Protein AF-A0A7K2ZEZ4-F1 (afdb_monomer)

Secondary structure (DSSP, 8-state):
----------S----TTTSPPP-GGGHHHHHHHHHHTT--------S---PPPHHHHHHHHHHHHHH-

Sequence (68 aa):
RRLLGVLRTGTDAPPALTAPQPSLAALGELLDQHRAVDGSAELRISGEEIRLPASWELSAYRIVQEAL

Solvent-accessible surface area (backbone atoms only — not comparable to full-atom values): 4804 Å² total; per-residue (Å²): 137,84,88,80,84,82,83,76,94,63,94,88,76,76,74,81,85,76,57,80,82,67,39,60,85,47,49,63,60,54,50,51,57,41,42,74,72,79,42,87,86,84,91,85,87,82,84,82,94,70,93,70,60,69,70,54,33,32,51,53,39,51,54,53,62,74,73,107

Structure (mmCIF, N/CA/C/O backbone):
data_AF-A0A7K2ZEZ4-F1
#
_entry.id   AF-A0A7K2ZEZ4-F1
#
loop_
_atom_site.group_PDB
_atom_site.id
_atom_site.type_symbol
_atom_site.label_atom_id
_atom_site.label_alt_id
_atom_site.label_comp_id
_atom_site.label_asym_id
_atom_site.label_entity_id
_atom_site.label_seq_id
_atom_site.pdbx_PDB_ins_code
_atom_site.Cartn_x
_atom_site.Cartn_y
_atom_site.Cartn_z
_atom_site.occupancy
_atom_site.B_iso_or_equiv
_atom_site.auth_seq_id
_atom_site.auth_comp_id
_atom_site.auth_asym_id
_atom_site.auth_atom_id
_atom_site.pdbx_PDB_model_num
ATOM 1 N N . ARG A 1 1 ? -13.117 20.813 10.629 1.00 46.97 1 ARG A N 1
ATOM 2 C CA . ARG A 1 1 ? -12.206 21.805 10.000 1.00 46.97 1 ARG A CA 1
ATOM 3 C C . ARG A 1 1 ? -11.363 21.063 8.969 1.00 46.97 1 ARG A C 1
ATOM 5 O O . ARG A 1 1 ? -10.594 20.201 9.360 1.00 46.97 1 ARG A O 1
ATOM 12 N N . ARG A 1 2 ? -11.609 21.309 7.678 1.00 45.81 2 ARG A N 1
ATOM 13 C CA . ARG A 1 2 ? -10.959 20.649 6.536 1.00 45.81 2 ARG A CA 1
ATOM 14 C C . ARG A 1 2 ? -9.735 21.486 6.167 1.00 45.81 2 ARG A C 1
ATOM 16 O O . ARG A 1 2 ? -9.905 22.627 5.756 1.00 45.81 2 ARG A O 1
ATOM 23 N N . LEU A 1 3 ? -8.534 20.962 6.385 1.00 48.56 3 LEU A N 1
ATOM 24 C CA . LEU A 1 3 ? -7.307 21.582 5.890 1.00 48.56 3 LEU A CA 1
ATOM 25 C C . LEU A 1 3 ? -7.057 21.039 4.482 1.00 48.56 3 LEU A C 1
ATOM 27 O O . LEU A 1 3 ? -6.516 19.954 4.304 1.00 48.56 3 LEU A O 1
ATOM 31 N N . LEU A 1 4 ? -7.557 21.779 3.495 1.00 56.88 4 LEU A N 1
ATOM 32 C CA . LEU A 1 4 ? -7.106 21.710 2.111 1.00 56.88 4 LEU A CA 1
ATOM 33 C C . LEU A 1 4 ? -5.834 22.553 1.999 1.00 56.88 4 LEU A C 1
ATOM 35 O O . LEU A 1 4 ? -5.823 23.692 2.459 1.00 56.88 4 LEU A O 1
ATOM 39 N N . GLY A 1 5 ? -4.808 22.011 1.347 1.00 51.03 5 GLY A N 1
ATOM 40 C CA . GLY A 1 5 ? -3.672 22.791 0.865 1.00 51.03 5 GLY A CA 1
ATOM 41 C C . GLY A 1 5 ? -2.434 22.734 1.751 1.00 51.03 5 GLY A C 1
ATOM 42 O O . GLY A 1 5 ? -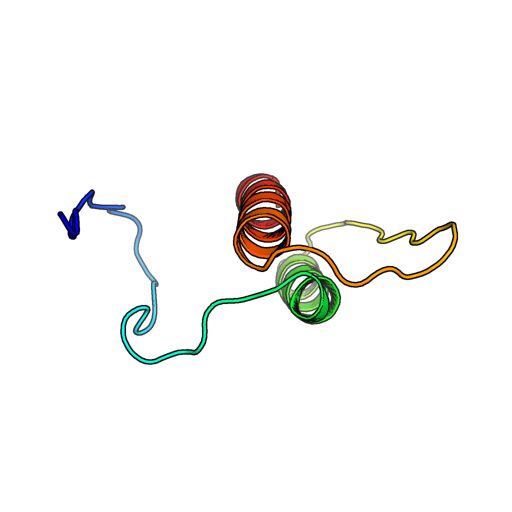2.087 23.714 2.399 1.00 51.03 5 GLY A O 1
ATOM 43 N N . VAL A 1 6 ? -1.700 21.623 1.688 1.00 47.81 6 VAL A N 1
ATOM 44 C CA . VAL A 1 6 ? -0.238 21.715 1.756 1.00 47.81 6 VAL A CA 1
ATOM 45 C C . VAL A 1 6 ? 0.303 21.125 0.464 1.00 47.81 6 VAL A C 1
ATOM 47 O O . VAL A 1 6 ? 0.304 19.921 0.234 1.00 47.81 6 VAL A O 1
ATOM 50 N N . LEU A 1 7 ? 0.630 22.071 -0.406 1.00 44.06 7 LEU A N 1
ATOM 51 C CA . LEU A 1 7 ? 1.371 21.993 -1.651 1.00 44.06 7 LEU A CA 1
ATOM 52 C C . LEU A 1 7 ? 2.424 20.878 -1.627 1.00 44.06 7 LEU A C 1
ATOM 54 O O . LEU A 1 7 ? 3.360 20.929 -0.830 1.00 44.06 7 LEU A O 1
ATOM 58 N N . ARG A 1 8 ? 2.320 19.924 -2.553 1.00 48.03 8 ARG A N 1
ATOM 59 C CA . ARG A 1 8 ? 3.494 19.188 -3.017 1.00 48.03 8 ARG A CA 1
ATOM 60 C C . ARG A 1 8 ? 3.774 19.635 -4.444 1.00 48.03 8 ARG A C 1
ATOM 62 O O . ARG A 1 8 ? 3.111 19.232 -5.391 1.00 48.03 8 ARG A O 1
ATOM 69 N N . THR A 1 9 ? 4.710 20.568 -4.545 1.00 41.19 9 THR A N 1
ATOM 70 C CA . THR A 1 9 ? 5.375 20.987 -5.774 1.00 41.19 9 THR A CA 1
ATOM 71 C C . THR A 1 9 ? 6.278 19.834 -6.203 1.00 41.19 9 THR A C 1
ATOM 73 O O . THR A 1 9 ? 7.352 19.629 -5.649 1.00 41.19 9 THR A O 1
ATOM 76 N N . GLY A 1 10 ? 5.787 19.043 -7.144 1.00 35.19 10 GLY A N 1
ATOM 77 C CA . GLY A 1 10 ? 6.498 17.980 -7.840 1.00 35.19 10 GLY A CA 1
ATOM 78 C C . GLY A 1 10 ? 5.645 17.645 -9.054 1.00 35.19 10 GLY A C 1
ATOM 79 O O . GLY A 1 10 ? 4.477 17.305 -8.905 1.00 35.19 10 GLY A O 1
ATOM 80 N N . THR A 1 11 ? 6.178 17.905 -10.237 1.00 45.53 11 THR A N 1
ATOM 81 C CA . THR A 1 11 ? 5.549 17.709 -11.549 1.00 45.53 11 THR A CA 1
ATOM 82 C C . THR A 1 11 ? 4.942 16.302 -11.688 1.00 45.53 11 THR A C 1
ATOM 84 O O . THR A 1 11 ? 5.601 15.340 -11.315 1.00 45.53 11 THR A O 1
ATOM 87 N N . ASP A 1 12 ? 3.713 16.224 -12.224 1.00 47.50 12 ASP A N 1
ATOM 88 C CA . ASP A 1 12 ? 2.879 15.027 -12.512 1.00 47.50 12 ASP A CA 1
ATOM 89 C C . ASP A 1 12 ? 1.985 14.426 -11.401 1.00 47.50 12 AS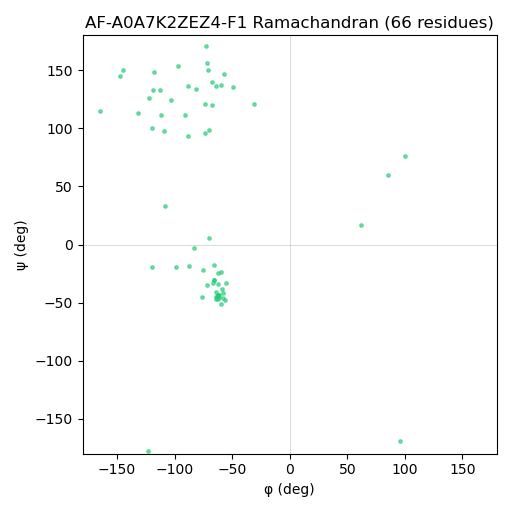P A C 1
ATOM 91 O O . ASP A 1 12 ? 2.040 13.236 -11.106 1.00 47.50 12 ASP A O 1
ATOM 95 N N . ALA A 1 13 ? 1.037 15.203 -10.854 1.00 49.16 13 ALA A N 1
ATOM 96 C CA . ALA A 1 13 ? -0.095 14.646 -10.092 1.00 49.16 13 ALA A CA 1
ATOM 97 C C . ALA A 1 13 ? -1.448 14.841 -10.830 1.00 49.16 13 ALA A C 1
ATOM 99 O O . ALA A 1 13 ? -1.921 15.978 -10.919 1.00 49.16 13 ALA A O 1
ATOM 100 N N . PRO A 1 14 ? -2.109 13.772 -11.336 1.00 51.19 14 PRO A N 1
ATOM 101 C CA . PRO A 1 14 ? -3.490 13.819 -11.837 1.00 51.19 14 PRO A CA 1
ATOM 102 C C . PRO A 1 14 ? -4.525 13.958 -10.685 1.00 51.19 14 PRO A C 1
ATOM 104 O O . PRO A 1 14 ? -4.152 13.930 -9.510 1.00 51.19 14 PRO A O 1
ATOM 107 N N . PRO A 1 15 ? -5.827 14.198 -10.964 1.00 51.91 15 PRO A N 1
ATOM 108 C CA . PRO A 1 15 ? -6.707 15.016 -10.125 1.00 51.91 15 PRO A CA 1
ATOM 109 C C . PRO A 1 15 ? -7.127 14.316 -8.822 1.00 51.91 15 PRO A C 1
ATOM 111 O O . PRO A 1 15 ? -8.122 13.598 -8.757 1.00 51.91 15 PRO A O 1
ATOM 114 N N . ALA A 1 16 ? -6.408 14.599 -7.737 1.00 56.53 16 ALA A N 1
ATOM 115 C CA . ALA A 1 16 ? -6.612 14.002 -6.413 1.00 56.53 16 ALA A CA 1
ATOM 116 C C . ALA A 1 16 ? -7.907 14.427 -5.676 1.00 56.53 16 ALA A C 1
ATOM 118 O O . ALA A 1 16 ? -8.089 14.080 -4.511 1.00 56.53 16 ALA A O 1
ATOM 119 N N . LEU A 1 17 ? -8.804 15.197 -6.308 1.00 57.78 17 LEU A N 1
ATOM 120 C CA . LEU A 1 17 ? -10.028 15.697 -5.661 1.00 57.78 17 LEU A CA 1
ATOM 121 C C . LEU A 1 17 ? -11.288 14.874 -5.978 1.00 57.78 17 LEU A C 1
ATOM 123 O O . LEU A 1 17 ? -12.258 14.974 -5.229 1.00 57.78 17 LEU A O 1
ATOM 127 N N . THR A 1 18 ? -11.286 14.072 -7.048 1.00 65.75 18 THR A N 1
ATOM 128 C CA . THR A 1 18 ? -12.450 13.274 -7.491 1.00 65.75 18 THR A CA 1
ATOM 129 C C . THR A 1 18 ? -12.208 11.771 -7.512 1.00 65.75 18 THR A C 1
ATOM 131 O O . THR A 1 18 ? -13.177 11.013 -7.498 1.00 65.75 18 THR A O 1
ATOM 134 N N . ALA A 1 19 ? -10.951 11.323 -7.526 1.00 69.81 19 ALA A N 1
ATOM 135 C CA . ALA A 1 19 ? -10.647 9.907 -7.392 1.00 69.81 19 ALA A CA 1
ATOM 136 C C . ALA A 1 19 ? -11.010 9.415 -5.975 1.00 69.81 19 ALA A C 1
ATOM 138 O O . ALA A 1 19 ? -10.786 10.143 -4.999 1.00 69.81 19 ALA A O 1
ATOM 139 N N . PRO A 1 20 ? -11.580 8.203 -5.835 1.00 80.69 20 PRO A N 1
ATOM 140 C CA . PRO A 1 20 ? -11.802 7.607 -4.525 1.00 80.69 20 PRO A CA 1
ATOM 141 C C . PRO A 1 20 ? -10.476 7.501 -3.763 1.00 80.69 20 PRO A C 1
ATOM 143 O O . PRO A 1 20 ? -9.413 7.318 -4.357 1.00 80.69 20 PRO A O 1
ATOM 146 N N . GLN A 1 21 ? -10.536 7.640 -2.436 1.00 87.00 21 GLN A N 1
ATOM 147 C CA . GLN A 1 21 ? -9.338 7.489 -1.613 1.00 87.00 21 GLN A CA 1
ATOM 148 C C . GLN A 1 21 ? -8.808 6.054 -1.721 1.00 87.00 21 GLN A C 1
ATOM 150 O O . GLN A 1 21 ? -9.607 5.117 -1.663 1.00 87.00 21 GLN A O 1
ATOM 155 N N . PRO A 1 22 ? -7.485 5.875 -1.860 1.00 92.44 22 PRO A N 1
ATOM 156 C CA . PRO A 1 22 ? -6.895 4.551 -1.954 1.00 92.44 22 PRO A CA 1
ATOM 157 C C . PRO A 1 22 ? -6.961 3.819 -0.609 1.00 92.44 22 PRO A C 1
ATOM 159 O O . PRO A 1 22 ? -6.897 4.434 0.459 1.00 92.44 22 PRO A O 1
ATOM 162 N N . SER A 1 23 ? -7.046 2.494 -0.678 1.00 94.75 23 SER A N 1
ATOM 163 C CA . SER A 1 23 ? -6.943 1.574 0.458 1.00 94.75 23 SER A CA 1
ATOM 164 C C . SER A 1 23 ? -5.820 0.561 0.214 1.00 94.75 23 SER A C 1
ATOM 166 O O . SER A 1 23 ? -5.151 0.594 -0.821 1.00 94.75 23 SER A O 1
ATOM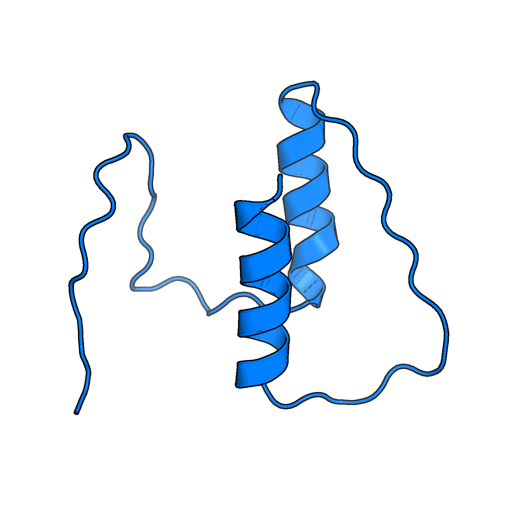 168 N N . LEU A 1 24 ? -5.622 -0.381 1.140 1.00 95.31 24 LEU A N 1
ATOM 169 C CA . LEU A 1 24 ? -4.620 -1.443 0.990 1.00 95.31 24 LEU A CA 1
ATOM 170 C C . LEU A 1 24 ? -4.849 -2.329 -0.246 1.00 95.31 24 LEU A C 1
ATOM 172 O O . LEU A 1 24 ? -3.889 -2.880 -0.780 1.00 95.31 24 LEU A O 1
ATOM 176 N N . ALA A 1 25 ? -6.083 -2.411 -0.755 1.00 93.38 25 ALA A N 1
ATOM 177 C CA . ALA A 1 25 ? -6.392 -3.142 -1.984 1.00 93.38 25 ALA A CA 1
ATOM 178 C C . ALA A 1 25 ? -5.670 -2.571 -3.221 1.00 93.38 25 ALA A C 1
ATOM 180 O O . ALA A 1 25 ? -5.416 -3.301 -4.175 1.00 93.38 25 ALA A O 1
ATOM 181 N N . ALA A 1 26 ? -5.291 -1.287 -3.197 1.00 95.12 26 ALA A N 1
ATOM 182 C CA . ALA A 1 26 ? -4.566 -0.633 -4.285 1.00 95.12 26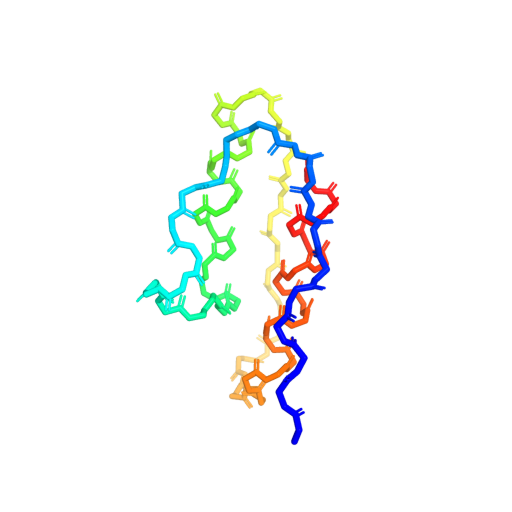 ALA A CA 1
ATOM 183 C C . ALA A 1 26 ? -3.041 -0.876 -4.247 1.00 95.12 26 ALA A C 1
ATOM 185 O O . ALA A 1 26 ? -2.330 -0.432 -5.147 1.00 95.12 26 ALA A O 1
ATOM 186 N N . LEU A 1 27 ? -2.507 -1.579 -3.235 1.00 95.25 27 LEU A N 1
ATOM 187 C CA . LEU A 1 27 ? -1.063 -1.837 -3.129 1.00 95.25 27 LEU A CA 1
ATOM 188 C C . LEU A 1 27 ? -0.514 -2.662 -4.298 1.00 95.25 27 LEU A C 1
ATOM 190 O O . LEU A 1 27 ? 0.622 -2.442 -4.704 1.00 95.25 27 LEU A O 1
ATOM 194 N N . GLY A 1 28 ? -1.304 -3.591 -4.845 1.00 94.94 28 GLY A N 1
ATOM 195 C CA . GLY A 1 28 ? -0.895 -4.374 -6.015 1.00 94.94 28 GLY A CA 1
ATOM 196 C C . GLY A 1 28 ? -0.596 -3.476 -7.216 1.00 94.94 28 GLY A C 1
ATOM 197 O O . GLY A 1 28 ? 0.503 -3.525 -7.761 1.00 94.94 28 GLY A O 1
ATOM 198 N N . GLU A 1 29 ? -1.537 -2.586 -7.539 1.00 95.00 29 GLU A N 1
ATOM 199 C CA . GLU A 1 29 ? -1.403 -1.629 -8.641 1.00 95.00 29 GLU A CA 1
ATOM 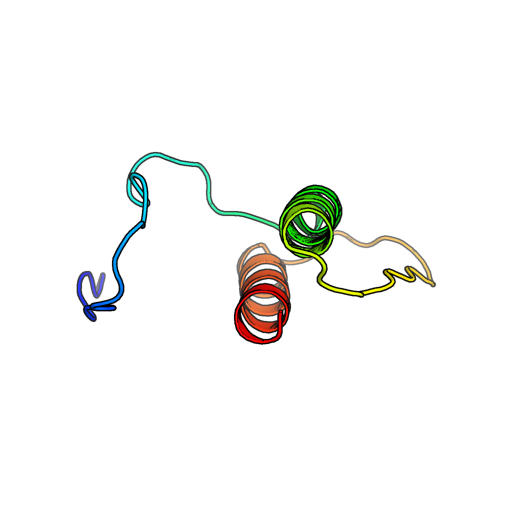200 C C . GLU A 1 29 ? -0.235 -0.658 -8.418 1.00 95.00 29 GLU A C 1
ATOM 202 O O . GLU A 1 29 ? 0.557 -0.416 -9.326 1.00 95.00 29 GLU A O 1
ATOM 207 N N . LEU A 1 30 ? -0.076 -0.142 -7.195 1.00 95.69 30 LEU A N 1
ATOM 208 C CA . LEU A 1 30 ? 1.037 0.739 -6.837 1.00 95.69 30 LEU A CA 1
ATOM 209 C C . LEU A 1 30 ? 2.404 0.067 -7.072 1.00 95.69 30 LEU A C 1
ATOM 211 O O . LEU A 1 30 ? 3.331 0.694 -7.583 1.00 95.69 30 LEU A O 1
ATOM 215 N N . LEU A 1 31 ? 2.532 -1.215 -6.723 1.00 96.44 31 LEU A N 1
ATOM 216 C CA . LEU A 1 31 ? 3.763 -1.978 -6.933 1.00 96.44 31 LEU A CA 1
ATOM 217 C C . LEU A 1 31 ? 4.005 -2.305 -8.407 1.00 96.44 31 LEU A C 1
ATOM 219 O O . LEU A 1 31 ? 5.157 -2.320 -8.837 1.00 96.44 31 LEU A O 1
ATOM 223 N N . ASP A 1 32 ? 2.947 -2.552 -9.180 1.00 95.69 32 ASP A N 1
ATOM 224 C CA . ASP A 1 32 ? 3.049 -2.714 -10.633 1.00 95.69 32 ASP A CA 1
ATOM 225 C C . ASP A 1 32 ? 3.566 -1.432 -11.295 1.00 95.69 32 ASP A C 1
ATOM 227 O O . ASP A 1 32 ? 4.479 -1.494 -12.117 1.00 95.69 32 ASP A O 1
ATOM 231 N N . GLN A 1 33 ? 3.057 -0.266 -10.882 1.00 95.25 33 GLN A N 1
ATOM 232 C CA . GLN A 1 33 ? 3.537 1.036 -11.357 1.00 95.25 33 GLN A CA 1
ATOM 233 C C . GLN A 1 33 ? 5.012 1.268 -10.998 1.00 95.25 33 GLN A C 1
ATOM 235 O O . GLN A 1 33 ? 5.784 1.704 -11.849 1.00 95.25 33 GLN A O 1
ATOM 240 N N . HIS A 1 34 ? 5.431 0.931 -9.773 1.00 96.06 34 HIS A N 1
ATOM 241 C CA . HIS A 1 34 ? 6.834 1.041 -9.360 1.00 96.06 34 HIS A CA 1
ATOM 242 C C . HIS A 1 34 ? 7.751 0.095 -10.159 1.00 96.06 34 HIS A C 1
ATOM 244 O O . HIS A 1 34 ? 8.825 0.496 -10.602 1.00 96.06 34 HIS A O 1
ATOM 250 N N . ARG A 1 35 ? 7.317 -1.146 -10.422 1.00 95.69 35 ARG A N 1
ATOM 251 C CA . ARG A 1 35 ? 8.066 -2.092 -11.271 1.00 95.69 35 ARG A CA 1
ATOM 252 C C . ARG A 1 35 ? 8.168 -1.644 -12.728 1.00 95.69 35 ARG A C 1
ATOM 254 O O . ARG A 1 35 ? 9.163 -1.946 -13.378 1.00 95.69 35 ARG A O 1
ATOM 261 N N . ALA A 1 36 ? 7.173 -0.922 -13.242 1.00 96.75 36 ALA A N 1
ATOM 262 C CA . ALA A 1 36 ? 7.188 -0.401 -14.609 1.00 96.75 36 ALA A CA 1
ATOM 263 C C . ALA A 1 36 ? 8.277 0.663 -14.848 1.00 96.75 36 ALA A C 1
ATOM 265 O O . ALA A 1 36 ? 8.617 0.930 -15.999 1.00 96.75 36 ALA A O 1
ATOM 266 N N . VAL A 1 37 ? 8.827 1.252 -13.782 1.00 96.75 37 VAL A N 1
ATOM 267 C CA . VAL A 1 37 ? 9.946 2.210 -13.825 1.00 96.75 37 VAL A CA 1
ATOM 268 C C . VAL A 1 37 ? 11.247 1.604 -13.279 1.00 96.75 37 VAL A C 1
ATOM 270 O O . VAL A 1 37 ? 12.054 2.302 -12.672 1.00 96.75 37 VAL A O 1
ATOM 273 N N . ASP A 1 38 ? 11.434 0.295 -13.481 1.00 96.06 38 ASP A N 1
ATOM 274 C CA . ASP A 1 38 ? 12.590 -0.504 -13.037 1.00 96.06 38 ASP A CA 1
ATO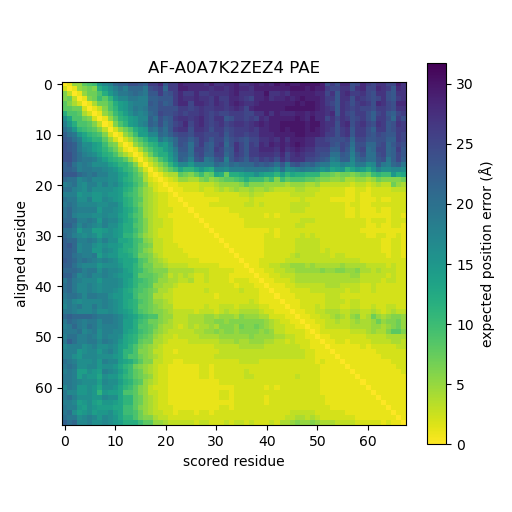M 275 C C . ASP A 1 38 ? 12.799 -0.560 -11.507 1.00 96.06 38 ASP A C 1
ATOM 277 O O . ASP A 1 38 ? 13.857 -0.962 -11.015 1.00 96.06 38 ASP A O 1
ATOM 281 N N . GLY A 1 39 ? 11.772 -0.204 -10.731 1.00 94.94 39 GLY A N 1
ATOM 282 C CA . GLY A 1 39 ? 11.743 -0.383 -9.286 1.00 94.94 39 GLY A CA 1
ATOM 283 C C . GLY A 1 39 ? 11.578 -1.851 -8.870 1.00 94.94 39 GLY A C 1
ATOM 284 O O . GLY A 1 39 ? 11.044 -2.680 -9.608 1.00 94.94 39 GLY A O 1
ATOM 285 N N . SER A 1 40 ? 12.011 -2.198 -7.656 1.00 95.31 40 SER A N 1
ATOM 286 C CA . SER A 1 40 ? 11.955 -3.574 -7.142 1.00 95.31 40 SER A CA 1
ATOM 287 C C . SER A 1 40 ? 11.356 -3.618 -5.743 1.00 95.31 40 SER A C 1
ATOM 289 O O . SER A 1 40 ? 11.984 -3.198 -4.773 1.00 95.31 40 SER A O 1
ATOM 291 N N . ALA A 1 41 ? 10.170 -4.217 -5.629 1.00 95.12 41 ALA A N 1
ATOM 292 C CA . ALA A 1 41 ? 9.483 -4.425 -4.362 1.00 95.12 41 ALA A CA 1
ATOM 293 C C . ALA A 1 41 ? 8.650 -5.717 -4.378 1.00 95.12 41 ALA A C 1
ATOM 295 O O . ALA A 1 41 ? 8.060 -6.089 -5.398 1.00 95.12 41 ALA A O 1
ATOM 296 N N . GLU A 1 42 ? 8.584 -6.384 -3.224 1.00 94.62 42 GLU A N 1
ATOM 297 C CA . GLU A 1 42 ? 7.831 -7.622 -3.007 1.00 94.62 42 GLU A CA 1
ATOM 298 C C . GLU A 1 42 ? 6.751 -7.403 -1.940 1.00 94.62 42 GLU A C 1
ATOM 300 O O . GLU A 1 42 ? 7.027 -6.859 -0.870 1.00 94.62 42 GLU A O 1
ATOM 305 N N . LEU A 1 43 ? 5.525 -7.860 -2.216 1.00 94.69 43 LEU A N 1
ATOM 306 C CA . LEU A 1 43 ? 4.412 -7.832 -1.268 1.00 94.69 43 LEU A CA 1
ATOM 307 C C . LEU A 1 43 ? 4.182 -9.223 -0.692 1.00 94.69 43 LEU A C 1
ATOM 309 O O . LEU A 1 43 ? 3.918 -10.171 -1.429 1.00 94.69 43 LEU A O 1
ATOM 313 N N . ARG A 1 44 ? 4.219 -9.326 0.636 1.00 95.38 44 ARG A N 1
ATOM 314 C CA . ARG A 1 44 ? 3.830 -10.535 1.365 1.00 95.38 44 ARG A CA 1
ATOM 315 C C . ARG A 1 44 ? 2.718 -10.188 2.340 1.00 95.38 44 ARG A C 1
ATOM 317 O O . ARG A 1 44 ? 2.879 -9.289 3.160 1.00 95.38 44 ARG A O 1
ATOM 324 N N . ILE A 1 45 ? 1.611 -10.914 2.247 1.00 93.25 45 ILE A N 1
ATOM 325 C CA . ILE A 1 45 ? 0.475 -10.802 3.161 1.00 93.25 45 ILE A CA 1
ATOM 326 C C . ILE A 1 45 ? 0.407 -12.103 3.953 1.00 93.25 45 ILE A C 1
ATOM 328 O O . ILE A 1 45 ? 0.521 -13.191 3.391 1.00 93.25 45 ILE A O 1
ATOM 332 N N . SER A 1 46 ? 0.253 -11.990 5.265 1.00 95.44 46 SER A N 1
ATOM 333 C CA . SER A 1 46 ? 0.207 -13.130 6.175 1.00 95.44 46 SER A CA 1
ATOM 334 C C . SER A 1 46 ? -0.767 -12.860 7.310 1.00 95.44 46 SER A C 1
ATOM 336 O O . SER A 1 46 ? -0.887 -11.716 7.746 1.00 95.44 46 SER A O 1
ATOM 338 N N . GLY A 1 47 ? -1.380 -13.920 7.835 1.00 95.50 47 GLY A N 1
ATOM 339 C CA . GLY A 1 47 ? -2.401 -13.829 8.876 1.00 95.50 47 GLY A CA 1
ATOM 340 C C . GLY A 1 47 ? -3.817 -13.839 8.307 1.00 95.50 47 GLY A C 1
ATOM 341 O O . GLY A 1 47 ? -4.027 -14.156 7.137 1.00 95.50 47 GLY A O 1
ATOM 342 N N . GLU A 1 48 ? -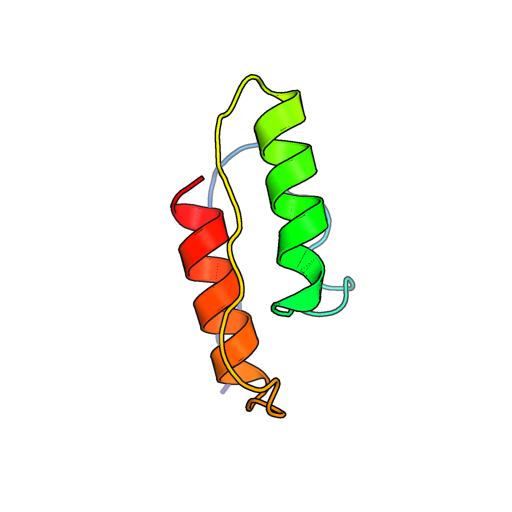4.785 -13.533 9.165 1.00 94.06 48 GLU A N 1
ATOM 343 C CA . GLU A 1 48 ? -6.195 -13.446 8.791 1.00 94.06 48 GLU A CA 1
ATOM 344 C C . GLU A 1 48 ? -6.536 -12.031 8.315 1.00 94.06 48 GLU A C 1
ATOM 346 O O . GLU A 1 48 ? -6.133 -11.038 8.926 1.00 94.06 48 GLU A O 1
ATOM 351 N N . GLU A 1 49 ? -7.289 -11.940 7.222 1.00 89.31 49 GLU A N 1
ATOM 352 C CA . GLU A 1 49 ? -7.778 -10.666 6.716 1.00 89.31 49 GLU A CA 1
ATOM 353 C C . GLU A 1 49 ? -8.901 -10.136 7.615 1.00 89.31 49 GLU A C 1
ATOM 355 O O . GLU A 1 49 ? -9.940 -10.773 7.793 1.00 89.31 49 GLU A O 1
ATOM 360 N N . ILE A 1 50 ? -8.700 -8.941 8.169 1.00 94.06 50 ILE A N 1
ATOM 361 C CA . ILE A 1 50 ? -9.691 -8.253 8.996 1.00 94.06 50 ILE A CA 1
ATOM 362 C C . ILE A 1 50 ? -10.096 -6.936 8.346 1.00 94.06 50 ILE A C 1
ATOM 364 O O . ILE A 1 50 ? -9.288 -6.260 7.711 1.00 94.06 50 ILE A O 1
ATOM 368 N N . ARG A 1 51 ? -11.348 -6.517 8.560 1.00 93.06 51 ARG A N 1
ATOM 369 C CA . ARG A 1 51 ? -11.776 -5.169 8.171 1.00 93.06 51 ARG A CA 1
ATOM 370 C C . ARG A 1 51 ? -11.075 -4.133 9.041 1.00 93.06 51 ARG A C 1
ATOM 372 O O . ARG A 1 51 ? -11.269 -4.107 10.257 1.00 93.06 51 ARG A O 1
ATOM 379 N N . LEU A 1 52 ? -10.314 -3.256 8.400 1.00 93.31 52 LEU A N 1
ATOM 380 C CA . LEU A 1 52 ? -9.622 -2.153 9.052 1.00 93.31 52 LEU A CA 1
ATOM 381 C C . LEU A 1 52 ? -10.424 -0.848 8.934 1.00 93.31 52 LEU A C 1
ATOM 383 O O . LEU A 1 52 ? -11.197 -0.665 7.991 1.00 93.31 52 LEU A O 1
ATOM 387 N N . PRO A 1 53 ? -10.252 0.097 9.874 1.00 95.94 53 PRO A N 1
ATOM 388 C CA . PRO A 1 53 ? -10.746 1.454 9.690 1.00 95.94 53 PRO A CA 1
ATOM 389 C C . PRO A 1 53 ? -10.108 2.102 8.453 1.00 95.94 53 PRO A C 1
ATOM 391 O O . PRO A 1 53 ? -8.892 2.043 8.281 1.00 95.94 53 PRO A O 1
ATOM 394 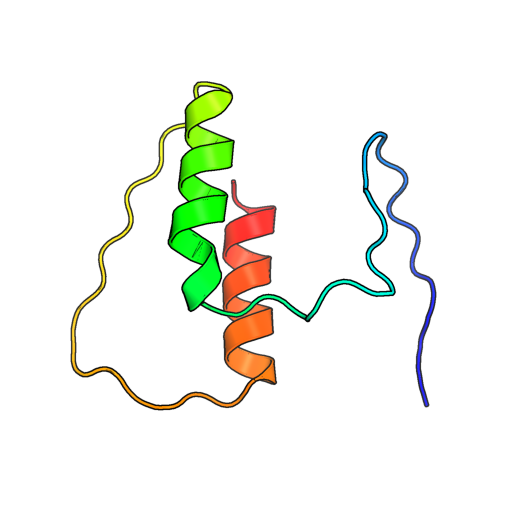N N . ALA A 1 54 ? -10.900 2.814 7.648 1.00 92.88 54 ALA A N 1
ATOM 395 C CA . ALA A 1 54 ? -10.421 3.442 6.410 1.00 92.88 54 ALA A CA 1
AT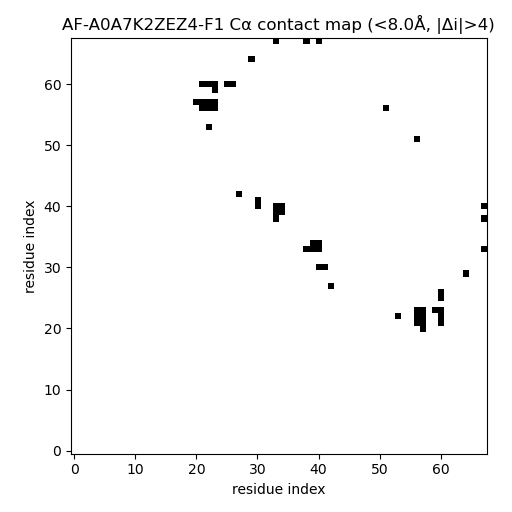OM 396 C C . ALA A 1 54 ? -9.223 4.391 6.620 1.00 92.88 54 ALA A C 1
ATOM 398 O O . ALA A 1 54 ? -8.341 4.490 5.772 1.00 92.88 54 ALA A O 1
ATOM 399 N N . SER A 1 55 ? -9.149 5.075 7.769 1.00 95.00 55 SER A N 1
ATOM 400 C CA . SER A 1 55 ? -8.011 5.945 8.095 1.00 95.00 55 SER A CA 1
ATOM 401 C C . SER A 1 55 ? -6.701 5.172 8.270 1.00 95.00 55 SER A C 1
ATOM 403 O O . SER A 1 55 ? -5.632 5.711 7.979 1.00 95.00 55 SER A O 1
ATOM 405 N N . TRP A 1 56 ? -6.769 3.922 8.730 1.00 96.31 56 TRP A N 1
ATOM 406 C CA . TRP A 1 56 ? -5.604 3.059 8.920 1.00 96.31 56 TRP A CA 1
ATOM 407 C C . TRP A 1 56 ? -5.126 2.520 7.579 1.00 96.31 56 TRP A C 1
ATOM 409 O O . TRP A 1 56 ? -3.938 2.613 7.284 1.00 96.31 56 TRP A O 1
ATOM 419 N N . GLU A 1 57 ? -6.055 2.048 6.744 1.00 95.56 57 GLU A N 1
ATOM 420 C CA . GLU A 1 57 ? -5.747 1.598 5.384 1.00 95.56 57 GLU A CA 1
ATOM 421 C C . GLU A 1 57 ? -5.103 2.712 4.561 1.00 95.56 57 GLU A C 1
ATOM 423 O O . GLU A 1 57 ? -4.065 2.495 3.938 1.00 95.56 57 GLU A O 1
ATOM 428 N N . LEU A 1 58 ? -5.665 3.924 4.622 1.00 95.44 58 LEU A N 1
ATOM 429 C CA . LEU A 1 58 ? -5.117 5.089 3.934 1.00 95.44 58 LEU A CA 1
ATOM 430 C C . LEU A 1 58 ? -3.710 5.436 4.432 1.00 95.44 58 LEU A C 1
ATOM 432 O O . LEU A 1 58 ? -2.821 5.719 3.630 1.00 95.44 58 LEU A O 1
ATOM 436 N N . SER A 1 59 ? -3.502 5.432 5.751 1.00 96.56 59 SER A N 1
ATOM 437 C CA . SER A 1 59 ? -2.200 5.765 6.338 1.00 96.56 59 SER A CA 1
ATOM 438 C C . SER A 1 59 ? -1.139 4.746 5.922 1.00 96.56 59 SER A C 1
ATOM 440 O O . SER A 1 59 ? -0.065 5.132 5.472 1.00 96.56 59 SER A O 1
ATOM 442 N N . ALA A 1 60 ? -1.458 3.453 6.008 1.00 96.19 60 ALA A N 1
ATOM 443 C CA . ALA A 1 60 ? -0.564 2.377 5.598 1.00 96.19 60 ALA A CA 1
ATOM 444 C C . ALA A 1 60 ? -0.260 2.426 4.091 1.00 96.19 60 ALA A C 1
ATOM 446 O O . ALA A 1 60 ? 0.907 2.365 3.708 1.00 96.19 60 ALA A O 1
ATOM 447 N N . TYR A 1 61 ? -1.275 2.637 3.245 1.00 96.56 61 TYR A N 1
ATOM 448 C CA . TYR A 1 61 ? -1.087 2.829 1.805 1.00 96.56 61 TYR A CA 1
ATOM 449 C C . TYR A 1 61 ? -0.132 3.994 1.506 1.00 96.56 61 TYR A C 1
ATOM 451 O O . TYR A 1 61 ? 0.809 3.846 0.729 1.00 96.56 61 TYR A O 1
ATOM 459 N N . ARG A 1 62 ? -0.326 5.153 2.153 1.00 96.38 62 ARG A N 1
ATOM 460 C CA . ARG A 1 62 ? 0.517 6.342 1.944 1.00 96.38 62 ARG A CA 1
ATOM 461 C C . ARG A 1 62 ? 1.952 6.159 2.428 1.00 96.38 62 ARG A C 1
ATOM 463 O O . ARG A 1 62 ? 2.847 6.720 1.809 1.00 96.38 62 ARG A O 1
ATOM 470 N N . ILE A 1 63 ? 2.171 5.393 3.498 1.00 96.50 63 ILE A N 1
ATOM 471 C CA . ILE A 1 63 ? 3.521 5.044 3.962 1.00 96.50 63 ILE A CA 1
ATOM 472 C C . ILE A 1 63 ? 4.251 4.233 2.890 1.00 96.50 63 ILE A C 1
ATOM 474 O O . ILE A 1 63 ? 5.388 4.558 2.567 1.00 96.50 63 ILE A O 1
ATOM 478 N N . VAL A 1 64 ? 3.595 3.220 2.313 1.00 96.56 64 VAL A N 1
ATOM 479 C CA . VAL A 1 64 ? 4.193 2.419 1.235 1.00 96.56 64 VAL A CA 1
ATOM 480 C C . VAL A 1 64 ? 4.441 3.283 -0.000 1.00 96.56 64 VAL A C 1
ATOM 482 O O . VAL A 1 64 ? 5.533 3.245 -0.546 1.00 96.56 64 VAL A O 1
ATOM 485 N N . GLN A 1 65 ? 3.475 4.116 -0.396 1.00 95.75 65 GLN A N 1
ATOM 486 C CA . GLN A 1 65 ? 3.618 5.006 -1.551 1.00 95.75 65 GLN A CA 1
ATOM 487 C C . GLN A 1 65 ? 4.789 5.987 -1.432 1.00 95.75 65 GLN A C 1
ATOM 489 O O . GLN A 1 65 ? 5.421 6.274 -2.435 1.00 95.75 65 GLN A O 1
ATOM 494 N N . GLU A 1 66 ? 5.055 6.537 -0.248 1.00 94.44 66 GLU A N 1
ATOM 495 C CA . GLU A 1 66 ? 6.182 7.462 -0.056 1.00 94.44 66 GLU A CA 1
ATOM 496 C C . GLU A 1 66 ? 7.537 6.735 -0.014 1.00 94.44 66 GLU A C 1
ATOM 498 O O . GLU A 1 66 ? 8.575 7.358 -0.215 1.00 94.44 66 GLU A O 1
ATOM 503 N N . ALA A 1 67 ? 7.535 5.438 0.303 1.00 93.88 67 ALA A N 1
ATOM 504 C CA . ALA A 1 67 ? 8.747 4.633 0.423 1.00 93.88 67 ALA A CA 1
ATOM 505 C C . ALA A 1 67 ? 9.208 4.004 -0.905 1.00 93.88 67 ALA A C 1
ATOM 507 O O . ALA A 1 67 ? 10.359 3.571 -0.981 1.00 93.88 67 ALA A O 1
ATOM 508 N N . LEU A 1 68 ? 8.315 3.917 -1.897 1.00 91.38 68 LEU A N 1
ATOM 509 C CA . LEU A 1 68 ? 8.583 3.442 -3.259 1.00 91.38 68 LEU A CA 1
ATOM 510 C C . LEU A 1 68 ? 9.044 4.592 -4.159 1.00 91.38 68 LEU A C 1
ATOM 512 O O . LEU A 1 68 ? 9.902 4.325 -5.027 1.00 91.38 68 LEU A O 1
#

Mean predicted aligned error: 9.75 Å

Radius of gyration: 13.97 Å; Cα contacts (8 Å, |Δi|>4): 27; chains: 1; bounding box: 25×37×25 Å

pLDDT: mean 82.24, std 20.29, range [35.19, 96.75]

Foldseek 3Di:
DDDDDDDDPDPDDPDPPPDPQDFLVCVVVLVVVCVVVVHDDDDDDDDDDDDDDRVVRNVVSVVVNVVD